Protein AF-A0A7S3X5P6-F1 (afdb_monomer_lite)

pLDDT: mean 89.08, std 8.25, range [58.97, 98.0]

Radius of gyration: 21.55 Å; chains: 1; bounding box: 55×38×54 Å

Secondary structure (DSSP, 8-state):
-HHHHHHHHHTTT----S-HHHHTS---SS-HHHHHHHTT---------S-TTT-SS--HHHHHHHHHHHHHHHHHHHHHHS--EEEEEEEEEEEETTTTEEEEEEEEEE-SSS-B-S-EEEEEE--STT-----S-SSB----TTEEEEEE--BPPPP-

Structure (mmCIF, N/CA/C/O backbone):
data_AF-A0A7S3X5P6-F1
#
_entry.id   AF-A0A7S3X5P6-F1
#
loop_
_atom_site.group_PDB
_atom_site.id
_atom_site.type_symbol
_atom_site.label_atom_id
_atom_site.label_alt_id
_atom_site.label_comp_id
_atom_site.label_asym_id
_atom_site.label_entity_id
_atom_site.label_seq_id
_atom_site.pdbx_PDB_ins_code
_atom_site.Cartn_x
_atom_site.Cartn_y
_atom_site.Cartn_z
_atom_site.occupancy
_atom_site.B_iso_or_equiv
_atom_site.auth_seq_id
_atom_site.auth_comp_id
_atom_site.auth_asym_id
_atom_site.auth_atom_id
_atom_site.pdbx_PDB_model_num
ATOM 1 N N . LEU A 1 1 ? 1.356 -10.920 3.625 1.00 90.75 1 LEU A N 1
ATOM 2 C CA . LEU A 1 1 ? 0.427 -9.894 3.102 1.00 90.75 1 LEU A CA 1
ATOM 3 C C . LEU A 1 1 ? -0.022 -8.888 4.166 1.00 90.75 1 LEU A C 1
ATOM 5 O O . LEU A 1 1 ? 0.357 -7.730 4.078 1.00 90.75 1 LEU A O 1
ATOM 9 N N . TYR A 1 2 ? -0.763 -9.318 5.195 1.00 93.81 2 TYR A N 1
ATOM 10 C CA . TYR A 1 2 ? -1.380 -8.428 6.193 1.00 93.81 2 TYR A CA 1
ATOM 11 C C . TYR A 1 2 ? -0.445 -7.397 6.838 1.00 93.81 2 TYR A C 1
ATOM 13 O O . TYR A 1 2 ? -0.809 -6.233 6.935 1.00 93.81 2 TYR A O 1
ATOM 21 N N . GLN A 1 3 ? 0.764 -7.792 7.247 1.00 93.62 3 GLN A N 1
ATOM 22 C CA . GLN A 1 3 ? 1.721 -6.868 7.875 1.00 93.62 3 GLN A CA 1
ATOM 23 C C . GLN A 1 3 ? 2.179 -5.749 6.929 1.00 93.62 3 GLN A C 1
ATOM 25 O O . GLN A 1 3 ? 2.348 -4.616 7.360 1.00 93.62 3 GLN A O 1
ATOM 30 N N . GLU A 1 4 ? 2.356 -6.059 5.645 1.00 92.75 4 GLU A N 1
ATOM 31 C CA . GLU A 1 4 ? 2.756 -5.082 4.628 1.00 92.75 4 GLU A CA 1
ATOM 32 C C . GLU A 1 4 ? 1.622 -4.099 4.345 1.00 92.75 4 GLU A C 1
ATOM 34 O O . GLU A 1 4 ? 1.827 -2.893 4.412 1.00 92.75 4 GLU A O 1
ATOM 39 N N . TYR A 1 5 ? 0.406 -4.605 4.125 1.00 95.62 5 TYR A N 1
ATOM 40 C CA . TYR A 1 5 ? -0.767 -3.755 3.916 1.00 95.62 5 TYR A CA 1
ATOM 41 C C . TYR A 1 5 ? -1.047 -2.880 5.132 1.00 95.62 5 TYR A C 1
ATOM 43 O O . TYR A 1 5 ? -1.260 -1.684 4.981 1.00 95.62 5 TYR A O 1
ATOM 51 N N . ALA A 1 6 ? -0.982 -3.440 6.340 1.00 95.81 6 ALA A N 1
ATOM 52 C CA . ALA A 1 6 ? -1.202 -2.670 7.553 1.00 95.81 6 ALA A CA 1
ATOM 53 C C . ALA A 1 6 ? -0.125 -1.587 7.745 1.00 95.81 6 ALA A C 1
ATOM 55 O O . ALA A 1 6 ? -0.457 -0.488 8.180 1.00 95.81 6 ALA A O 1
ATOM 56 N N . ALA A 1 7 ? 1.139 -1.855 7.394 1.00 95.06 7 ALA A N 1
ATOM 57 C CA . ALA A 1 7 ? 2.201 -0.847 7.420 1.00 95.06 7 ALA A CA 1
ATOM 58 C C . ALA A 1 7 ? 1.952 0.288 6.411 1.00 95.06 7 ALA A C 1
ATOM 60 O O . ALA A 1 7 ? 2.100 1.459 6.757 1.00 95.06 7 ALA A O 1
ATOM 61 N N . GLU A 1 8 ? 1.521 -0.035 5.190 1.00 95.38 8 GLU A N 1
ATOM 62 C CA . GLU A 1 8 ? 1.164 0.968 4.179 1.00 95.38 8 GLU A CA 1
ATOM 63 C C . GLU A 1 8 ? -0.063 1.792 4.596 1.00 95.38 8 GLU A C 1
ATOM 65 O O . GLU A 1 8 ? -0.064 3.022 4.511 1.00 95.38 8 GLU A O 1
ATOM 70 N N . MET A 1 9 ? -1.097 1.128 5.113 1.00 96.50 9 MET A N 1
ATOM 71 C CA . MET A 1 9 ? -2.338 1.740 5.588 1.00 96.50 9 MET A CA 1
ATOM 72 C C . MET A 1 9 ? -2.108 2.732 6.734 1.00 96.50 9 MET A C 1
ATOM 74 O O . MET A 1 9 ? -2.799 3.751 6.800 1.00 96.50 9 MET A O 1
ATOM 78 N N . THR A 1 10 ? -1.138 2.479 7.618 1.00 96.50 10 THR A N 1
ATOM 79 C CA . THR A 1 10 ? -0.848 3.362 8.761 1.00 96.50 10 THR A CA 1
ATOM 80 C C . THR A 1 10 ? 0.270 4.374 8.516 1.00 96.50 10 THR A C 1
ATOM 82 O O . THR A 1 10 ? 0.454 5.292 9.321 1.00 96.50 10 THR A O 1
ATOM 85 N N . ALA A 1 11 ? 0.958 4.306 7.370 1.00 95.12 11 ALA A N 1
ATOM 86 C CA . ALA A 1 11 ? 2.110 5.151 7.039 1.00 95.12 11 ALA A CA 1
ATOM 87 C C . ALA A 1 11 ? 1.844 6.671 7.087 1.00 95.12 11 ALA A C 1
ATOM 89 O O . ALA A 1 11 ? 2.787 7.464 7.071 1.00 95.12 11 ALA A O 1
ATOM 90 N N . ARG A 1 12 ? 0.572 7.099 7.112 1.00 93.94 12 ARG A N 1
ATOM 91 C CA . ARG A 1 12 ? 0.164 8.511 6.988 1.00 93.94 12 ARG A CA 1
ATOM 92 C C . ARG A 1 12 ? -0.775 9.025 8.078 1.00 93.94 12 ARG A C 1
ATOM 94 O O . ARG A 1 12 ? -1.106 10.206 8.054 1.00 93.94 12 ARG A O 1
ATOM 101 N N . ASN A 1 13 ? -1.225 8.182 9.007 1.00 93.56 13 ASN A N 1
ATOM 102 C CA . ASN A 1 13 ? -2.251 8.565 9.991 1.00 93.56 13 ASN A CA 1
ATOM 103 C C . ASN A 1 13 ? -1.822 8.392 11.455 1.00 93.56 13 ASN A C 1
ATOM 105 O O . ASN A 1 13 ? -2.541 8.833 12.349 1.00 93.56 13 ASN A O 1
ATOM 109 N N . GLY A 1 14 ? -0.638 7.820 11.705 1.00 89.75 14 GLY A N 1
ATOM 110 C CA . GLY A 1 14 ? -0.092 7.663 13.053 1.00 89.75 14 GLY A CA 1
ATOM 111 C C . GLY A 1 14 ? -0.771 6.571 13.883 1.00 89.75 14 GLY A C 1
ATOM 112 O O . GLY A 1 14 ? -0.536 6.509 15.090 1.00 89.75 14 GLY A O 1
ATOM 113 N N . TYR A 1 15 ? -1.599 5.723 13.267 1.00 94.56 15 TYR A N 1
ATOM 114 C CA . TYR A 1 15 ? -2.156 4.545 13.923 1.00 94.56 15 TYR A CA 1
ATOM 115 C C . TYR A 1 15 ? -1.106 3.442 14.065 1.00 94.56 15 TYR A C 1
ATOM 117 O O . TYR A 1 15 ? -0.171 3.324 13.272 1.00 94.56 15 TYR A O 1
ATOM 125 N N . ALA A 1 16 ? -1.268 2.624 15.100 1.00 94.00 16 ALA A N 1
ATOM 126 C CA . ALA A 1 16 ? -0.503 1.396 15.244 1.00 94.00 16 ALA A CA 1
ATOM 127 C C . ALA A 1 16 ? -1.092 0.307 14.337 1.00 94.00 16 ALA A C 1
ATOM 129 O O . ALA A 1 16 ? -2.294 0.284 14.079 1.00 94.00 16 ALA A O 1
ATOM 130 N N . SER A 1 17 ? -0.245 -0.608 13.875 1.00 95.50 17 SER A N 1
ATOM 131 C CA . SER A 1 17 ? -0.650 -1.797 13.130 1.00 95.50 17 SER A CA 1
ATOM 132 C C . SER A 1 17 ? -0.102 -3.052 13.802 1.00 95.50 17 SER A C 1
ATOM 134 O O . SER A 1 17 ? 0.991 -3.048 14.368 1.00 95.50 17 SER A O 1
ATOM 136 N N . GLY A 1 18 ? -0.883 -4.127 13.763 1.00 93.50 18 GLY A N 1
ATOM 137 C CA . GLY A 1 18 ? -0.565 -5.387 14.423 1.00 93.50 18 GLY A CA 1
ATOM 138 C C . GLY A 1 18 ? -1.822 -6.214 14.661 1.00 93.50 18 GLY A C 1
ATOM 139 O O . GLY A 1 18 ? -2.917 -5.848 14.239 1.00 93.50 18 GLY A O 1
ATOM 140 N N . ARG A 1 19 ? -1.657 -7.344 15.340 1.00 91.25 19 ARG A N 1
ATOM 141 C CA . ARG A 1 19 ? -2.765 -8.186 15.798 1.00 91.25 19 ARG A CA 1
ATOM 142 C C . ARG A 1 19 ? -3.528 -7.483 16.921 1.00 91.25 19 ARG A C 1
ATOM 144 O O . ARG A 1 19 ? -2.955 -6.671 17.647 1.00 91.25 19 ARG A O 1
ATOM 151 N N . ALA A 1 20 ? -4.786 -7.868 17.140 1.00 89.19 20 ALA A N 1
ATOM 152 C CA . ALA A 1 20 ? -5.622 -7.292 18.198 1.00 89.19 20 ALA A CA 1
A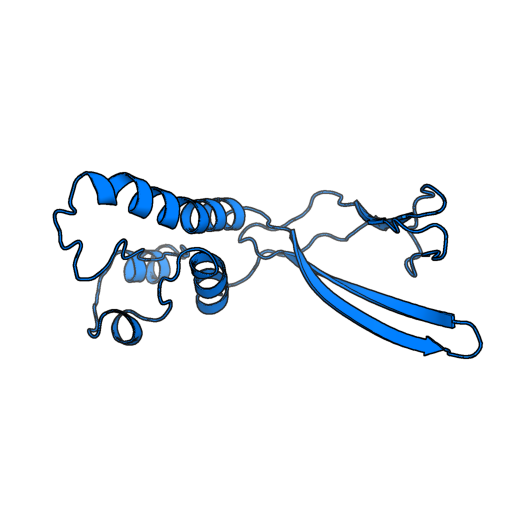TOM 153 C C . ALA A 1 20 ? -4.922 -7.277 19.575 1.00 89.19 20 ALA A C 1
ATOM 155 O O . ALA A 1 20 ? -4.857 -6.246 20.242 1.00 89.19 20 ALA A O 1
ATOM 156 N N . TRP A 1 21 ? -4.275 -8.378 19.968 1.00 89.75 21 TRP A N 1
ATOM 157 C CA . TRP A 1 21 ? -3.572 -8.454 21.255 1.00 89.75 21 TRP A CA 1
ATOM 158 C C . TRP A 1 21 ? -2.310 -7.582 21.335 1.00 89.75 21 TRP A C 1
ATOM 160 O O . TRP A 1 21 ? -1.889 -7.239 22.437 1.00 89.75 21 TRP A O 1
ATOM 170 N N . GLU A 1 22 ? -1.724 -7.203 20.198 1.00 91.81 22 GLU A N 1
ATOM 171 C CA . GLU A 1 22 ? -0.565 -6.304 20.127 1.00 91.81 22 GLU A CA 1
ATOM 172 C C . GLU A 1 22 ? -0.996 -4.834 20.211 1.00 91.81 22 GLU A C 1
ATOM 174 O O . GLU A 1 22 ? -0.307 -4.030 20.838 1.00 91.81 22 GLU A O 1
ATOM 179 N N . VAL A 1 23 ? -2.132 -4.482 19.596 1.00 90.81 23 VAL A N 1
ATOM 180 C CA . VAL A 1 23 ? -2.557 -3.083 19.414 1.00 90.81 23 VAL A CA 1
ATOM 181 C C . VAL A 1 23 ? -3.598 -2.636 20.441 1.00 90.81 23 VAL A C 1
ATOM 183 O O . VAL A 1 23 ? -3.498 -1.530 20.969 1.00 90.81 23 VAL A O 1
ATOM 186 N N . VAL A 1 24 ? -4.580 -3.486 20.754 1.00 88.12 24 VAL A N 1
ATOM 187 C CA . VAL A 1 24 ? -5.692 -3.169 21.672 1.00 88.12 24 VAL A CA 1
ATOM 188 C C . VAL A 1 24 ? -5.684 -4.003 22.958 1.00 88.12 24 VAL A C 1
ATOM 190 O O . VAL A 1 24 ? -6.456 -3.732 23.876 1.00 88.12 24 VAL A O 1
ATOM 193 N N . GLY A 1 25 ? -4.762 -4.963 23.080 1.00 91.62 25 GLY A N 1
ATOM 194 C CA . GLY A 1 25 ? -4.413 -5.605 24.353 1.00 91.62 25 GLY A CA 1
ATOM 195 C C . GLY A 1 25 ? -5.294 -6.785 24.768 1.00 91.62 25 GLY A C 1
ATOM 196 O O . GLY A 1 25 ? -5.207 -7.233 25.911 1.00 91.62 25 GLY A O 1
ATOM 197 N N . TYR A 1 26 ? -6.125 -7.309 23.867 1.00 90.75 26 TYR A N 1
ATOM 198 C CA . TYR A 1 26 ? -6.909 -8.519 24.109 1.00 90.75 26 TYR A CA 1
ATOM 199 C C . TYR A 1 26 ? -7.022 -9.389 22.856 1.00 90.75 26 TYR A C 1
ATOM 201 O O . TYR A 1 26 ? -6.729 -8.959 21.744 1.00 90.75 26 TYR A O 1
ATOM 209 N N . THR A 1 27 ? -7.399 -10.649 23.066 1.00 92.19 27 THR A N 1
ATOM 210 C CA . THR A 1 27 ? -7.687 -11.598 21.985 1.00 92.19 27 THR A CA 1
ATOM 211 C C . THR A 1 27 ? -9.190 -11.689 21.779 1.00 92.19 27 THR A C 1
ATOM 213 O O . THR A 1 27 ? -9.961 -11.608 22.737 1.00 92.19 27 THR A O 1
ATOM 216 N N . THR A 1 28 ? -9.582 -11.860 20.528 1.00 87.56 28 THR A N 1
ATOM 217 C CA . THR A 1 28 ? -10.956 -12.050 20.068 1.00 87.56 28 THR A CA 1
ATOM 218 C C . THR A 1 28 ? -11.049 -13.384 19.337 1.00 87.56 28 THR A C 1
ATOM 220 O O . THR A 1 28 ? -10.040 -13.961 18.930 1.00 87.56 28 THR A O 1
ATOM 223 N N . ASN A 1 29 ? -12.261 -13.923 19.247 1.00 89.06 29 ASN A N 1
ATOM 224 C CA . ASN A 1 29 ? -12.570 -15.075 18.414 1.00 89.06 29 ASN A CA 1
ATOM 225 C C . ASN A 1 29 ? -13.932 -14.875 17.746 1.00 89.06 29 ASN A C 1
ATOM 227 O O . ASN A 1 29 ? -14.882 -14.426 18.389 1.00 89.06 29 ASN A O 1
ATOM 231 N N . GLY A 1 30 ? -14.034 -15.244 16.470 1.00 89.69 30 GLY A N 1
ATOM 232 C CA . GLY A 1 30 ? -15.291 -15.146 15.722 1.00 89.69 30 GLY A CA 1
ATOM 233 C C . GLY A 1 30 ? -15.659 -13.711 15.342 1.00 89.69 30 GLY A C 1
ATOM 234 O O . GLY A 1 30 ? -16.839 -13.394 15.191 1.00 89.69 30 GLY A O 1
ATOM 235 N N . GLU A 1 31 ? -14.660 -12.839 15.220 1.00 92.19 31 GLU A N 1
ATOM 236 C CA . GLU A 1 31 ? -14.844 -11.507 14.655 1.00 92.19 31 GLU A CA 1
ATOM 237 C C . GLU A 1 31 ? -15.028 -11.564 13.132 1.00 92.19 31 GLU A C 1
ATOM 239 O O . GLU A 1 31 ? -14.801 -12.592 12.489 1.00 92.19 31 GLU A O 1
ATOM 244 N N . ALA A 1 32 ? -15.468 -10.452 12.540 1.00 94.56 32 ALA A N 1
ATOM 245 C CA . ALA A 1 32 ? -15.698 -10.387 11.098 1.00 94.56 32 ALA A CA 1
ATOM 246 C C . ALA A 1 32 ? -14.418 -10.680 10.296 1.00 94.56 32 ALA A C 1
ATOM 248 O O . ALA A 1 32 ? -14.500 -11.315 9.247 1.00 94.56 32 ALA A O 1
ATOM 249 N N . ASP A 1 33 ? -13.253 -10.274 10.811 1.00 93.81 33 ASP A N 1
ATOM 250 C CA . ASP A 1 33 ? -11.962 -10.526 10.170 1.00 93.81 33 ASP A CA 1
ATOM 251 C C . ASP A 1 33 ? -11.601 -12.022 10.165 1.00 93.81 33 ASP A C 1
ATOM 253 O O . ASP A 1 33 ? -11.156 -12.535 9.135 1.00 93.81 33 ASP A O 1
ATOM 257 N N . ASP A 1 34 ? -11.860 -12.735 11.272 1.00 92.56 34 ASP A N 1
ATOM 258 C CA . ASP A 1 34 ? -11.657 -14.187 11.383 1.00 92.56 34 ASP A CA 1
ATOM 259 C C . ASP A 1 34 ? -12.500 -14.946 10.353 1.00 92.56 34 ASP A C 1
ATOM 261 O O . ASP A 1 34 ? -11.988 -15.812 9.643 1.00 92.56 34 ASP A O 1
ATOM 265 N N . TRP A 1 35 ? -13.795 -14.620 10.268 1.00 94.94 35 TRP A N 1
ATOM 266 C CA . TRP A 1 35 ? -14.716 -15.260 9.328 1.00 94.94 35 TRP A CA 1
ATOM 267 C C . TRP A 1 35 ? -14.389 -14.893 7.877 1.00 94.94 35 TRP A C 1
ATOM 269 O O . TRP A 1 35 ? -14.313 -15.768 7.016 1.00 94.94 35 TRP A O 1
ATOM 279 N N . GLY A 1 36 ? -14.134 -13.608 7.613 1.00 93.94 36 GLY A N 1
ATOM 280 C CA . GLY A 1 36 ? -13.810 -13.112 6.279 1.00 93.94 36 GLY A CA 1
ATOM 281 C C . GLY A 1 36 ? -12.577 -13.798 5.700 1.00 93.94 36 GLY A C 1
ATOM 282 O O . GLY A 1 36 ? -12.592 -14.217 4.546 1.00 93.94 36 GLY A O 1
ATOM 283 N N . TRP A 1 37 ? -11.532 -13.990 6.505 1.00 91.56 37 TRP A N 1
ATOM 284 C CA . TRP A 1 37 ? -10.354 -14.732 6.069 1.00 91.56 37 TRP A CA 1
ATOM 285 C C . TRP A 1 37 ? -10.584 -16.250 6.036 1.00 91.56 37 TRP A C 1
ATOM 287 O O . TRP A 1 37 ? -10.252 -16.898 5.043 1.00 91.56 37 TRP A O 1
ATOM 297 N N . GLY A 1 38 ? -11.124 -16.820 7.115 1.00 93.00 38 GLY A N 1
ATOM 298 C CA . GLY A 1 38 ? -11.206 -18.268 7.315 1.00 93.00 38 GLY A CA 1
ATOM 299 C C . GLY A 1 38 ? -12.187 -18.979 6.385 1.00 93.00 38 GLY A C 1
ATOM 300 O O . GLY A 1 38 ? -11.866 -20.060 5.888 1.00 93.00 38 GLY A O 1
ATOM 301 N N . ASP A 1 39 ? -13.339 -18.361 6.124 1.00 95.06 39 ASP A N 1
ATOM 302 C CA . ASP A 1 39 ? -14.435 -18.985 5.377 1.00 95.06 39 ASP A CA 1
ATOM 303 C C . ASP A 1 39 ? -14.561 -18.413 3.958 1.00 95.06 39 ASP A C 1
ATOM 305 O O . ASP A 1 39 ? -14.812 -19.162 3.013 1.00 95.06 39 ASP A O 1
ATOM 309 N N . GLU A 1 40 ? -14.339 -17.106 3.786 1.00 95.12 40 GLU A N 1
ATOM 310 C CA . GLU A 1 40 ? -14.542 -16.425 2.498 1.00 95.12 40 GLU A CA 1
ATOM 311 C C . GLU A 1 40 ? -13.240 -16.140 1.730 1.00 95.12 40 GLU A C 1
ATOM 313 O O . GLU A 1 40 ? -13.280 -15.763 0.557 1.00 95.12 40 GLU A O 1
ATOM 318 N N . GLY A 1 41 ? -12.068 -16.307 2.356 1.00 91.12 41 GLY A N 1
ATOM 319 C CA . GLY A 1 41 ? -10.775 -15.999 1.733 1.00 91.12 41 GLY A CA 1
ATOM 320 C C . GLY A 1 41 ? -10.577 -14.509 1.418 1.00 91.12 41 GLY A C 1
ATOM 321 O O . GLY A 1 41 ? -9.820 -14.156 0.511 1.00 91.12 41 GLY A O 1
ATOM 322 N N . VAL A 1 42 ? -11.268 -13.629 2.144 1.00 91.81 42 VAL A N 1
ATOM 323 C CA . VAL A 1 42 ? -11.211 -12.174 1.993 1.00 91.81 42 VAL A CA 1
ATOM 324 C C . VAL A 1 42 ? -10.131 -11.594 2.900 1.00 91.81 42 VAL A C 1
ATOM 326 O O . VAL A 1 42 ? -10.027 -11.911 4.085 1.00 91.81 42 VAL A O 1
ATOM 329 N N . VAL A 1 43 ? -9.335 -10.678 2.348 1.00 93.19 43 VAL A N 1
ATOM 330 C CA . VAL A 1 43 ? -8.365 -9.902 3.122 1.00 93.19 43 VAL A CA 1
ATOM 331 C C . VAL A 1 43 ? -9.114 -8.827 3.912 1.00 93.19 43 VAL A C 1
ATOM 333 O O . VAL A 1 43 ? -9.523 -7.814 3.347 1.00 93.19 43 VAL A O 1
ATOM 336 N N . SER A 1 44 ? -9.306 -9.064 5.210 1.00 93.25 44 SER A N 1
ATOM 337 C CA . SER A 1 44 ? -10.096 -8.207 6.105 1.00 93.25 44 SER A CA 1
ATOM 338 C C . SER A 1 44 ? -9.240 -7.513 7.169 1.00 93.25 44 SER A C 1
ATOM 340 O O . SER A 1 44 ? -8.272 -8.090 7.663 1.00 93.25 44 SER A O 1
ATOM 342 N N . PHE A 1 45 ? -9.591 -6.272 7.514 1.00 94.75 45 PHE A N 1
ATOM 343 C CA . PHE A 1 45 ? -8.909 -5.475 8.534 1.00 94.75 45 PHE A CA 1
ATOM 344 C C . PHE A 1 45 ? -9.914 -4.704 9.388 1.00 94.75 45 PHE A C 1
ATOM 346 O O . PHE A 1 45 ? -10.751 -3.969 8.859 1.00 94.75 45 PHE A O 1
ATOM 353 N N . THR A 1 46 ? -9.714 -4.735 10.700 1.00 94.75 46 THR A N 1
ATOM 354 C CA . THR A 1 46 ? -10.332 -3.789 11.627 1.00 94.75 46 THR A CA 1
ATOM 355 C C . THR A 1 46 ? -9.534 -2.483 11.683 1.00 94.75 46 THR A C 1
ATOM 357 O O . THR A 1 46 ? -8.325 -2.471 11.920 1.00 94.75 46 THR A O 1
ATOM 360 N N . LEU A 1 47 ? -10.226 -1.359 11.477 1.00 93.56 47 LEU A N 1
ATOM 361 C CA . LEU A 1 47 ? -9.683 -0.003 11.584 1.00 93.56 47 LEU A CA 1
ATOM 362 C C . LEU A 1 47 ? -10.211 0.668 12.858 1.00 93.56 47 LEU A C 1
ATOM 364 O O . LEU A 1 47 ? -11.313 1.212 12.866 1.00 93.56 47 LEU A O 1
ATOM 368 N N . GLU A 1 48 ? -9.411 0.655 13.921 1.00 93.81 48 GLU A N 1
ATOM 369 C CA . GLU A 1 48 ? -9.718 1.365 15.170 1.00 93.81 48 GLU A CA 1
ATOM 370 C C . GLU A 1 48 ? -9.338 2.847 15.039 1.00 93.81 48 GLU A C 1
ATOM 372 O O . GLU A 1 48 ? -8.157 3.197 14.994 1.00 93.81 48 GLU A O 1
ATOM 377 N N . VAL A 1 49 ? -10.338 3.726 14.933 1.00 94.50 49 VAL A N 1
ATOM 378 C CA . VAL A 1 49 ? -10.141 5.143 14.583 1.00 94.50 49 VAL A CA 1
ATOM 379 C C . VAL A 1 49 ? -10.105 6.067 15.802 1.00 94.50 49 VAL A C 1
ATOM 381 O O . VAL A 1 49 ? -10.742 5.828 16.827 1.00 94.50 49 VAL A O 1
ATOM 384 N N . GLY A 1 50 ? -9.397 7.188 15.670 1.00 94.19 50 GLY A N 1
ATOM 385 C CA . GLY A 1 50 ? -9.240 8.169 16.745 1.00 94.19 50 GLY A CA 1
ATOM 386 C C . GLY A 1 50 ? -8.222 7.741 17.803 1.00 94.19 50 GLY A C 1
ATOM 387 O O . GLY A 1 50 ? -7.260 7.033 17.520 1.00 94.19 50 GLY A O 1
ATOM 388 N N . ASN A 1 51 ? -8.365 8.253 19.025 1.00 92.06 51 ASN A N 1
ATOM 389 C CA . ASN A 1 51 ? -7.494 7.903 20.149 1.00 92.06 51 ASN A CA 1
ATOM 390 C C . ASN A 1 51 ? -8.279 7.720 21.456 1.00 92.06 51 ASN A C 1
ATOM 392 O O . ASN A 1 51 ? -9.465 8.026 21.548 1.00 92.06 51 ASN A O 1
ATOM 396 N N . SER A 1 52 ? -7.594 7.286 22.516 1.00 91.94 52 SER A N 1
ATOM 397 C CA . SER A 1 52 ? -8.211 6.996 23.818 1.00 91.94 52 SER A CA 1
ATOM 398 C C . SER A 1 52 ? -8.949 8.173 24.475 1.00 91.94 52 SER A C 1
ATOM 400 O O . SER A 1 52 ? -9.783 7.946 25.349 1.00 91.94 52 SER A O 1
ATOM 402 N N . ARG A 1 53 ? -8.679 9.426 24.076 1.00 94.69 53 ARG A N 1
ATOM 403 C CA . ARG A 1 53 ? -9.397 10.622 24.556 1.00 94.69 53 ARG A CA 1
ATOM 404 C C . ARG A 1 53 ? -10.657 10.937 23.753 1.00 94.69 53 ARG A C 1
ATOM 406 O O . ARG A 1 53 ? -11.484 11.701 24.242 1.00 94.69 53 ARG A O 1
ATOM 413 N N . ASP A 1 54 ? -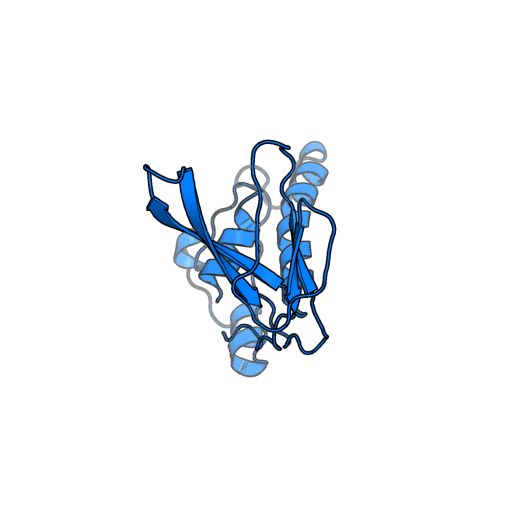10.773 10.403 22.539 1.00 95.69 54 ASP A N 1
ATOM 414 C CA . ASP A 1 54 ? -11.940 10.596 21.677 1.00 95.69 54 ASP A CA 1
ATOM 415 C C . ASP A 1 54 ? -13.123 9.744 22.186 1.00 95.69 54 ASP A C 1
ATOM 417 O O . ASP A 1 54 ? -14.265 10.203 22.184 1.00 95.69 54 ASP A O 1
ATOM 421 N N . GLY A 1 55 ? -12.843 8.549 22.724 1.00 93.88 55 GLY A N 1
ATOM 422 C CA . GLY A 1 55 ? -13.863 7.633 23.244 1.00 93.88 55 GLY A CA 1
ATOM 423 C C . GLY A 1 55 ? -14.892 7.232 22.179 1.00 93.88 55 GLY A C 1
ATOM 424 O O . GLY A 1 55 ? -14.660 7.382 20.985 1.00 93.88 55 GLY A O 1
ATOM 425 N N . PHE A 1 56 ? -16.058 6.739 22.607 1.00 95.94 56 PHE A N 1
ATOM 426 C CA . PHE A 1 56 ? -17.142 6.384 21.675 1.00 95.94 56 PHE A CA 1
ATOM 427 C C . PHE A 1 56 ? -17.836 7.602 21.046 1.00 95.94 56 PHE A C 1
ATOM 429 O O . PHE A 1 56 ? -18.489 7.475 20.015 1.00 95.94 56 PHE A O 1
ATOM 436 N N . TRP A 1 57 ? -17.720 8.774 21.678 1.00 96.38 57 TRP A N 1
ATOM 437 C CA . TRP A 1 57 ? -18.417 10.002 21.293 1.00 96.38 57 TRP A CA 1
ATOM 438 C C . TRP A 1 57 ? -17.415 11.159 21.213 1.00 96.38 57 TRP A C 1
ATOM 440 O O . TRP A 1 57 ? -17.351 11.975 22.141 1.00 96.38 57 TRP A O 1
ATOM 450 N N . PRO A 1 58 ? -16.610 11.229 20.136 1.00 96.88 58 PRO A N 1
ATOM 451 C CA . PRO A 1 58 ? -15.635 12.295 19.971 1.00 96.88 58 PRO A CA 1
ATOM 452 C C . PRO A 1 58 ? -16.310 13.665 19.997 1.00 96.88 58 PRO A C 1
ATOM 454 O O . PRO A 1 58 ? -17.470 13.832 19.609 1.00 96.88 58 PRO A O 1
ATOM 457 N N . LYS A 1 59 ? -15.555 14.683 20.416 1.00 97.62 59 LYS A N 1
ATOM 458 C CA . LYS A 1 59 ? -16.007 16.069 20.277 1.00 97.62 59 LYS A CA 1
ATOM 459 C C . LYS A 1 59 ? -16.259 16.389 18.795 1.00 97.62 59 LYS A C 1
ATOM 461 O O . LYS A 1 59 ? -15.537 15.873 17.943 1.00 97.62 59 LYS A O 1
ATOM 466 N N . PRO A 1 60 ? -17.221 17.269 18.466 1.00 97.94 60 PRO A N 1
ATOM 467 C CA . PRO A 1 60 ? -17.531 17.593 17.073 1.00 97.94 60 PRO A CA 1
ATOM 468 C C . PRO A 1 60 ? -16.324 18.050 16.240 1.00 97.94 60 PRO A C 1
ATOM 470 O O . PRO A 1 60 ? -16.213 17.683 15.076 1.00 97.94 60 PRO A O 1
ATOM 473 N N . ASP A 1 61 ? -15.384 18.782 16.844 1.00 98.00 61 ASP A N 1
ATOM 474 C CA . ASP A 1 61 ? -14.147 19.255 16.204 1.00 98.00 61 ASP A CA 1
ATOM 475 C C . ASP A 1 61 ? -13.121 18.141 15.918 1.00 98.00 61 ASP A C 1
ATOM 477 O O . ASP A 1 61 ? -12.143 18.365 15.208 1.00 98.00 61 ASP A O 1
ATOM 481 N N . ARG A 1 62 ? -13.331 16.932 16.448 1.00 97.69 62 ARG A N 1
ATOM 482 C CA . ARG A 1 62 ? -12.495 15.751 16.197 1.00 97.69 62 ARG A CA 1
ATOM 483 C C . ARG A 1 62 ? -13.025 14.862 15.075 1.00 97.69 62 ARG A C 1
ATOM 485 O O . ARG A 1 62 ? -12.253 14.060 14.564 1.00 97.69 62 ARG A O 1
ATOM 492 N N . ILE A 1 63 ? -14.288 15.006 14.670 1.00 96.75 63 ILE A N 1
ATOM 493 C CA . ILE A 1 63 ? -14.929 14.110 13.693 1.00 96.75 63 ILE A CA 1
ATOM 494 C C . ILE A 1 63 ? -14.225 14.171 12.332 1.00 96.75 63 ILE A C 1
ATOM 496 O O . ILE A 1 63 ? -13.796 13.141 11.819 1.00 96.75 63 ILE A O 1
ATOM 500 N N . GLU A 1 64 ? -14.076 15.369 11.766 1.00 98.00 64 GLU A N 1
ATOM 501 C CA . GLU A 1 64 ? -13.444 15.557 10.455 1.00 98.00 64 GLU A CA 1
ATOM 502 C C . GLU A 1 64 ? -11.968 15.109 10.453 1.00 98.00 64 GLU A C 1
ATOM 504 O O . GLU A 1 64 ? -11.628 14.264 9.625 1.00 98.00 64 GLU A O 1
ATOM 509 N N . PRO A 1 65 ? -11.121 15.497 11.431 1.00 96.38 65 PRO A N 1
ATOM 510 C CA . PRO A 1 65 ? -9.760 14.966 11.526 1.00 96.38 65 PRO A CA 1
ATOM 511 C C . PRO A 1 65 ? -9.667 13.433 11.597 1.00 96.38 65 PRO A C 1
ATOM 513 O O . PRO A 1 65 ? -8.751 12.846 11.025 1.00 96.38 65 PRO A O 1
ATOM 516 N N . ILE A 1 66 ? -10.585 12.761 12.303 1.00 96.88 66 ILE A N 1
ATOM 517 C CA . ILE A 1 66 ? -10.603 11.289 12.391 1.00 96.88 66 ILE A CA 1
ATOM 518 C C . ILE A 1 66 ? -11.010 10.666 11.045 1.00 96.88 66 ILE A C 1
ATOM 520 O O . ILE A 1 66 ? -10.427 9.668 10.613 1.00 96.88 66 ILE A O 1
ATOM 524 N N . ALA A 1 67 ? -11.985 11.261 10.354 1.00 95.81 67 ALA A N 1
ATOM 525 C CA . ALA A 1 67 ? -12.404 10.803 9.033 1.00 95.81 67 ALA A CA 1
ATOM 526 C C . ALA A 1 67 ? -11.274 10.947 7.997 1.00 95.81 67 ALA A C 1
ATOM 528 O O . ALA A 1 67 ? -11.004 10.009 7.247 1.00 95.81 67 ALA A O 1
ATOM 529 N N . GLU A 1 68 ? -10.553 12.072 8.003 1.00 96.12 68 GLU A N 1
ATOM 530 C CA . GLU A 1 68 ? -9.402 12.305 7.120 1.00 96.12 68 GLU A CA 1
ATOM 531 C C . GLU A 1 68 ? -8.283 11.273 7.335 1.00 96.12 68 GLU A C 1
ATOM 533 O O . GLU A 1 68 ? -7.726 10.747 6.370 1.00 96.12 68 GLU A O 1
ATOM 538 N N . GLN A 1 69 ? -8.001 10.911 8.593 1.00 95.62 69 GLN A N 1
ATOM 539 C CA . GLN A 1 69 ? -7.034 9.859 8.945 1.00 95.62 69 GLN A CA 1
ATOM 540 C C . GLN A 1 69 ? -7.403 8.478 8.377 1.00 95.62 69 GLN A C 1
ATOM 542 O O . GLN A 1 69 ? -6.520 7.648 8.138 1.00 95.62 69 GLN A O 1
ATOM 547 N N . SER A 1 70 ? -8.695 8.240 8.146 1.00 94.00 70 SER A N 1
ATOM 548 C CA . SER A 1 70 ? -9.233 6.971 7.645 1.00 94.00 70 SER A CA 1
ATOM 549 C C . SER A 1 70 ? -9.321 6.913 6.116 1.00 94.00 70 SER A C 1
ATOM 551 O O . SER A 1 70 ? -9.479 5.832 5.550 1.00 94.00 70 SER A O 1
ATOM 553 N N . LEU A 1 71 ? -9.182 8.050 5.424 1.00 95.38 71 LEU A N 1
ATOM 554 C CA . LEU A 1 71 ? -9.309 8.103 3.968 1.00 95.38 71 LEU A CA 1
ATOM 555 C C . LEU A 1 71 ? -8.198 7.308 3.275 1.00 95.38 71 LEU A C 1
ATOM 557 O O . LEU A 1 71 ? -8.485 6.467 2.428 1.00 95.38 71 LEU A O 1
ATOM 561 N N . TRP A 1 72 ? -6.940 7.533 3.667 1.00 95.88 72 TRP A N 1
ATOM 562 C CA . TRP A 1 72 ? -5.793 6.816 3.103 1.00 95.88 72 TRP A CA 1
ATOM 563 C C . TRP A 1 72 ? -5.917 5.286 3.217 1.00 95.88 72 TRP A C 1
ATOM 565 O O . TRP A 1 72 ? -5.894 4.636 2.169 1.00 95.88 72 TRP A O 1
ATOM 575 N N . PRO A 1 73 ? -6.097 4.687 4.413 1.00 95.88 73 PRO A N 1
ATOM 576 C CA . PRO A 1 73 ? -6.197 3.235 4.531 1.00 95.88 73 PRO A CA 1
ATOM 577 C C . PRO A 1 73 ? -7.382 2.656 3.745 1.00 95.88 73 PRO A C 1
ATOM 579 O O . PRO A 1 73 ? -7.229 1.616 3.109 1.00 95.88 73 PRO A O 1
ATOM 582 N N . ALA A 1 74 ? -8.530 3.345 3.713 1.00 94.75 74 ALA A N 1
ATOM 583 C CA . ALA A 1 74 ? -9.674 2.915 2.911 1.00 94.75 74 ALA A CA 1
ATOM 584 C C . ALA A 1 74 ? -9.360 2.927 1.404 1.00 94.75 74 ALA A C 1
ATOM 586 O O . ALA A 1 74 ? -9.630 1.950 0.709 1.00 94.75 74 ALA A O 1
ATOM 587 N N . THR A 1 75 ? -8.745 4.002 0.896 1.00 95.38 75 THR A N 1
ATOM 588 C CA . THR A 1 75 ? -8.348 4.087 -0.521 1.00 95.38 75 THR A CA 1
ATOM 589 C C . THR A 1 75 ? -7.283 3.061 -0.894 1.00 95.38 75 THR A C 1
ATOM 591 O O . THR A 1 75 ? -7.395 2.437 -1.943 1.00 95.38 75 THR A O 1
ATOM 594 N N . TYR A 1 76 ? -6.311 2.810 -0.013 1.00 96.06 76 TYR A N 1
ATOM 595 C CA . TYR A 1 76 ? -5.285 1.796 -0.236 1.00 96.06 76 TYR A CA 1
ATOM 596 C C . TYR A 1 76 ? -5.894 0.396 -0.386 1.00 96.06 76 TYR A C 1
ATOM 598 O O . TYR A 1 76 ? -5.538 -0.325 -1.312 1.00 96.06 76 TYR A O 1
ATOM 606 N N . LEU A 1 77 ? -6.845 0.016 0.479 1.00 94.50 77 LEU A N 1
ATOM 607 C CA . LEU A 1 77 ? -7.536 -1.275 0.366 1.00 94.50 77 LEU A CA 1
ATOM 608 C C . LEU A 1 77 ? -8.369 -1.389 -0.915 1.00 94.50 77 LEU A C 1
ATOM 610 O O . LEU A 1 77 ? -8.392 -2.451 -1.538 1.00 94.50 77 LEU A O 1
ATOM 614 N N . LEU A 1 78 ? -9.030 -0.303 -1.324 1.00 95.00 78 LEU A N 1
ATOM 615 C CA . LEU A 1 78 ? -9.767 -0.264 -2.588 1.00 95.00 78 LEU A CA 1
ATOM 616 C C . LEU A 1 78 ? -8.831 -0.480 -3.781 1.00 95.00 78 LEU A C 1
ATOM 618 O O . LEU A 1 78 ? -9.116 -1.334 -4.620 1.00 95.00 78 LEU A O 1
ATOM 622 N N . ASP A 1 79 ? -7.698 0.217 -3.830 1.00 95.31 79 ASP A N 1
ATOM 623 C CA . ASP A 1 79 ? -6.699 0.052 -4.891 1.00 95.31 79 ASP A CA 1
ATOM 624 C C . ASP A 1 79 ? -6.104 -1.365 -4.885 1.00 95.31 79 ASP A C 1
ATOM 626 O O . ASP A 1 79 ? -6.000 -2.016 -5.930 1.00 95.31 79 ASP A O 1
ATOM 630 N N . ALA A 1 80 ? -5.783 -1.885 -3.697 1.00 96.00 80 ALA A N 1
ATOM 631 C CA . ALA A 1 80 ? -5.241 -3.224 -3.513 1.00 96.00 80 ALA A CA 1
ATOM 632 C C . ALA A 1 80 ? -6.237 -4.337 -3.874 1.00 96.00 80 ALA A C 1
ATOM 634 O O . ALA A 1 80 ? -5.804 -5.448 -4.158 1.00 96.00 80 ALA A O 1
ATOM 635 N N . SER A 1 81 ? -7.549 -4.079 -3.916 1.00 94.88 81 SER A N 1
ATOM 636 C CA . SER A 1 81 ? -8.535 -5.078 -4.366 1.00 94.88 81 SER A CA 1
ATOM 637 C C . SER A 1 81 ? -8.391 -5.440 -5.854 1.00 94.88 81 SER A C 1
ATOM 639 O O . SER A 1 81 ? -8.753 -6.542 -6.270 1.00 94.88 81 SER A O 1
ATOM 641 N N . GLY A 1 82 ? -7.833 -4.526 -6.653 1.00 94.75 82 GLY A N 1
ATOM 642 C CA . GLY A 1 82 ? -7.508 -4.725 -8.062 1.00 94.75 82 GLY A CA 1
ATOM 643 C C . GLY A 1 82 ? -6.032 -5.075 -8.278 1.00 94.75 82 GLY A C 1
ATOM 644 O O . GLY A 1 82 ? -5.361 -5.553 -7.367 1.00 94.75 82 GLY A O 1
ATOM 645 N N . PRO A 1 83 ? -5.498 -4.879 -9.495 1.00 94.06 83 PRO A N 1
ATOM 646 C CA . PRO A 1 83 ? -4.060 -4.868 -9.712 1.00 94.06 83 PRO A CA 1
ATOM 647 C C . PRO A 1 83 ? -3.470 -3.519 -9.274 1.00 94.06 83 PRO A C 1
ATOM 649 O O . PRO A 1 83 ? -3.896 -2.467 -9.749 1.00 94.06 83 PRO A O 1
ATOM 652 N N . MET A 1 84 ? -2.440 -3.548 -8.429 1.00 94.12 84 MET A N 1
ATOM 653 C CA . MET A 1 84 ? -1.786 -2.351 -7.892 1.00 94.12 84 MET A CA 1
ATOM 654 C C . MET A 1 84 ? -0.284 -2.417 -8.170 1.00 94.12 84 MET A C 1
ATOM 656 O O . MET A 1 84 ? 0.478 -3.013 -7.412 1.00 94.12 84 MET A O 1
ATOM 660 N N . ILE A 1 85 ? 0.152 -1.824 -9.283 1.00 92.06 85 ILE A N 1
ATOM 661 C CA . ILE A 1 85 ? 1.563 -1.852 -9.686 1.00 92.06 85 ILE A CA 1
ATOM 662 C C . ILE A 1 85 ? 2.344 -0.773 -8.944 1.00 92.06 85 ILE A C 1
ATOM 664 O O . ILE A 1 85 ? 2.048 0.415 -9.064 1.00 92.06 85 ILE A O 1
ATOM 668 N N . GLN A 1 86 ? 3.369 -1.191 -8.210 1.00 90.38 86 GLN A N 1
ATOM 669 C CA . GLN A 1 86 ? 4.224 -0.313 -7.422 1.00 90.38 86 GLN A CA 1
ATOM 670 C C . GLN A 1 86 ? 5.701 -0.571 -7.718 1.00 90.38 86 GLN A C 1
ATOM 672 O O . GLN A 1 86 ? 6.100 -1.656 -8.151 1.00 90.38 86 GLN A O 1
ATOM 677 N N . VAL A 1 87 ? 6.521 0.453 -7.482 1.00 91.06 87 VAL A N 1
ATOM 678 C CA . VAL A 1 87 ? 7.976 0.298 -7.449 1.00 91.06 87 VAL A CA 1
ATOM 679 C C . VAL A 1 87 ? 8.329 -0.380 -6.135 1.00 91.06 87 VAL A C 1
ATOM 681 O O . VAL A 1 87 ? 8.144 0.206 -5.074 1.00 91.06 87 VAL A O 1
ATOM 684 N N . HIS A 1 88 ? 8.813 -1.613 -6.219 1.00 90.38 88 HIS A N 1
ATOM 685 C CA . HIS A 1 88 ? 9.233 -2.390 -5.059 1.00 90.38 88 HIS A CA 1
ATOM 686 C C . HIS A 1 88 ? 10.657 -2.030 -4.640 1.00 90.38 88 HIS A C 1
ATOM 688 O O . HIS A 1 88 ? 10.949 -1.871 -3.459 1.00 90.38 88 HIS A O 1
ATOM 694 N N . GLU A 1 89 ? 11.544 -1.868 -5.620 1.00 91.75 89 GLU A N 1
ATOM 695 C CA . GLU A 1 89 ? 12.953 -1.609 -5.361 1.00 91.75 89 GLU A CA 1
ATOM 696 C C . GLU A 1 89 ? 13.545 -0.706 -6.439 1.00 91.75 89 GLU A C 1
ATOM 698 O O . GLU A 1 89 ? 13.249 -0.842 -7.630 1.00 91.75 89 GLU A O 1
ATOM 703 N N . VAL A 1 90 ? 14.427 0.192 -6.008 1.00 91.62 90 VAL A N 1
ATOM 704 C CA . VAL A 1 90 ? 15.334 0.929 -6.882 1.00 91.62 90 VAL A CA 1
ATOM 705 C C . VAL A 1 90 ? 16.743 0.713 -6.357 1.00 91.62 90 VAL A C 1
ATOM 707 O O . VAL A 1 90 ? 17.068 1.129 -5.247 1.00 91.62 90 VAL A O 1
ATOM 710 N N . HIS A 1 91 ? 17.585 0.078 -7.163 1.00 90.75 91 HIS A N 1
ATOM 711 C CA . HIS A 1 91 ? 18.953 -0.252 -6.792 1.00 90.75 91 HIS A CA 1
ATOM 712 C C . HIS A 1 91 ? 19.928 0.242 -7.858 1.00 90.75 91 HIS A C 1
ATOM 714 O O . HIS A 1 91 ? 19.783 -0.053 -9.045 1.00 90.75 91 HIS A O 1
ATOM 720 N N . MET A 1 92 ? 20.962 0.966 -7.435 1.00 86.31 92 MET A N 1
ATOM 721 C CA . MET A 1 92 ? 22.031 1.412 -8.324 1.00 86.31 92 MET A CA 1
ATOM 722 C C . MET A 1 92 ? 23.202 0.428 -8.233 1.00 86.31 92 MET A C 1
ATOM 724 O O . MET A 1 92 ? 23.833 0.291 -7.189 1.00 86.31 92 MET A O 1
ATOM 728 N N . ALA A 1 93 ? 23.475 -0.286 -9.321 1.00 80.56 93 ALA A N 1
ATOM 729 C CA . ALA A 1 93 ? 24.539 -1.278 -9.420 1.00 80.56 93 ALA A CA 1
ATOM 730 C C . ALA A 1 93 ? 25.685 -0.774 -10.306 1.00 80.56 93 ALA A C 1
ATOM 732 O O . ALA A 1 93 ? 25.458 -0.025 -11.248 1.00 80.56 93 ALA A O 1
ATOM 733 N N . HIS A 1 94 ? 26.903 -1.260 -10.042 1.00 75.31 94 HIS A N 1
ATOM 734 C CA . HIS A 1 94 ? 28.098 -1.058 -10.872 1.00 75.31 94 HIS A CA 1
ATOM 735 C C . HIS A 1 94 ? 28.340 0.405 -11.281 1.00 75.31 94 HIS A C 1
ATOM 737 O O . HIS A 1 94 ? 27.980 0.816 -12.377 1.00 75.31 94 HIS A O 1
ATOM 743 N N . VAL A 1 95 ? 28.964 1.186 -10.400 1.00 82.25 95 VAL A N 1
ATOM 744 C CA . VAL A 1 95 ? 29.355 2.569 -10.700 1.00 82.25 95 VAL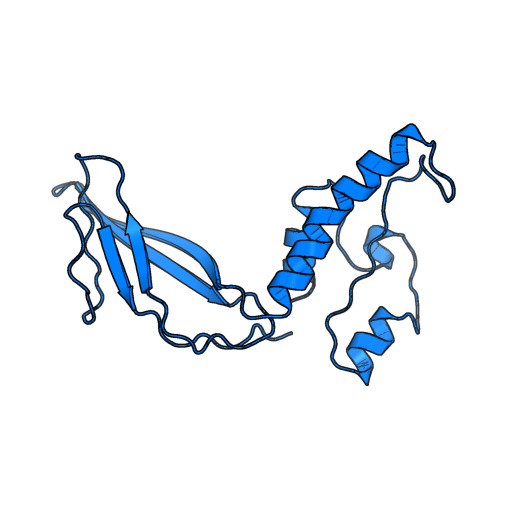 A CA 1
ATOM 745 C C . VAL A 1 95 ? 30.782 2.575 -11.239 1.00 82.25 95 VAL A C 1
ATOM 747 O O . VAL A 1 95 ? 31.726 2.306 -10.497 1.00 82.25 95 VAL A O 1
ATOM 750 N N . ASP A 1 96 ? 30.943 2.891 -12.519 1.00 85.31 96 ASP A N 1
ATOM 751 C CA . ASP A 1 96 ? 32.247 3.099 -13.137 1.00 85.31 96 ASP A CA 1
ATOM 752 C C . ASP A 1 96 ? 32.628 4.581 -13.052 1.00 85.31 96 ASP A C 1
ATOM 754 O O . ASP A 1 96 ? 32.059 5.453 -13.713 1.00 85.31 96 ASP A O 1
ATOM 758 N N . SER A 1 97 ? 33.625 4.862 -12.216 1.00 82.94 97 SER A N 1
ATOM 759 C CA . SER A 1 97 ? 34.125 6.214 -11.969 1.00 82.94 97 SER A CA 1
ATOM 760 C C . SER A 1 97 ? 34.907 6.789 -13.152 1.00 82.94 97 SER A C 1
ATOM 762 O O . SER A 1 97 ? 35.006 8.007 -13.268 1.00 82.94 97 SER A O 1
ATOM 764 N N . ALA A 1 98 ? 35.457 5.946 -14.032 1.00 87.69 98 ALA A N 1
ATOM 765 C CA . ALA A 1 98 ? 36.199 6.404 -15.204 1.00 87.69 98 ALA A CA 1
ATOM 766 C C . ALA A 1 98 ? 35.260 6.919 -16.302 1.00 87.69 98 ALA A C 1
ATOM 768 O O . ALA A 1 98 ? 35.589 7.872 -17.006 1.00 87.69 98 ALA A O 1
ATOM 769 N N . THR A 1 99 ? 34.077 6.314 -16.430 1.00 83.56 99 THR A N 1
ATOM 770 C CA . THR A 1 99 ? 33.065 6.691 -17.430 1.00 83.56 99 THR A CA 1
ATOM 771 C C . THR A 1 99 ? 31.903 7.498 -16.850 1.00 83.56 99 THR A C 1
ATOM 773 O O . THR A 1 99 ? 31.058 7.974 -17.605 1.00 83.56 99 THR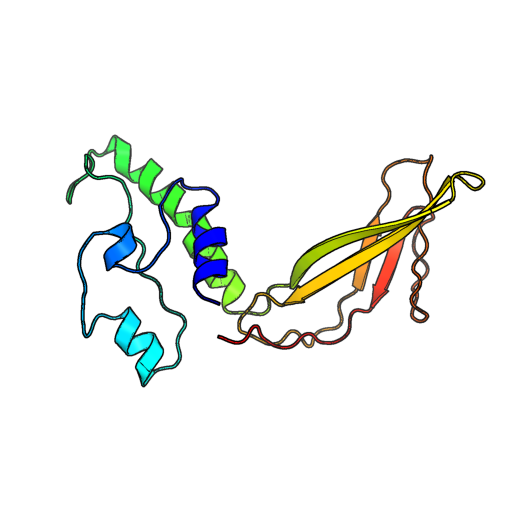 A O 1
ATOM 776 N N . THR A 1 100 ? 31.863 7.696 -15.527 1.00 84.88 100 THR A N 1
ATOM 777 C CA . THR A 1 100 ? 30.721 8.286 -14.798 1.00 84.88 100 THR A CA 1
ATOM 778 C C . THR A 1 100 ? 29.403 7.596 -15.168 1.00 84.88 100 THR A C 1
ATOM 780 O O . THR A 1 100 ? 28.386 8.243 -15.421 1.00 84.88 100 THR A O 1
ATOM 783 N N . SER A 1 101 ? 29.429 6.265 -15.260 1.00 85.69 101 SER A N 1
ATOM 784 C CA . SER A 1 101 ? 28.281 5.463 -15.687 1.00 85.69 101 SER A CA 1
ATOM 785 C C . SER A 1 101 ? 27.912 4.408 -14.650 1.00 85.69 101 SER A C 1
ATOM 787 O O . SER A 1 101 ? 28.706 4.071 -13.772 1.00 85.69 101 SER A O 1
ATOM 789 N N . GLY A 1 102 ? 26.682 3.903 -14.730 1.00 88.25 102 GLY A N 1
ATOM 790 C CA . GLY A 1 102 ? 26.263 2.764 -13.929 1.00 88.25 102 GLY A CA 1
ATOM 791 C C . GLY A 1 102 ? 24.896 2.223 -14.310 1.00 88.25 102 GLY A C 1
ATOM 792 O O . GLY A 1 102 ? 24.231 2.746 -15.206 1.00 88.25 102 GLY A O 1
ATOM 793 N N . ASN A 1 103 ? 24.493 1.158 -13.625 1.00 89.06 103 ASN A N 1
ATOM 794 C CA . ASN A 1 103 ? 23.239 0.460 -13.869 1.00 89.06 103 ASN A CA 1
ATOM 795 C C . ASN A 1 103 ? 22.189 0.870 -12.837 1.00 89.06 103 ASN A C 1
ATOM 797 O O . ASN A 1 103 ? 22.443 0.865 -11.635 1.00 89.06 103 ASN A O 1
ATOM 801 N N . LEU A 1 104 ? 20.986 1.175 -13.309 1.00 87.19 104 LEU A N 1
ATOM 802 C CA . LEU A 1 104 ? 19.819 1.392 -12.465 1.00 87.19 104 LEU A CA 1
ATOM 803 C C . LEU A 1 104 ? 18.871 0.208 -12.639 1.00 87.19 104 LEU A C 1
ATOM 805 O O . LEU A 1 104 ? 18.305 0.021 -13.715 1.00 87.19 104 LEU A O 1
ATOM 809 N N . ASN A 1 105 ? 18.693 -0.570 -11.579 1.00 88.56 105 ASN A N 1
ATOM 810 C CA . ASN A 1 105 ? 17.728 -1.657 -11.528 1.00 88.56 105 ASN A CA 1
ATOM 811 C C . ASN A 1 105 ? 16.455 -1.144 -10.857 1.00 88.56 105 ASN A C 1
ATOM 813 O O . ASN A 1 105 ? 16.507 -0.644 -9.733 1.00 88.56 105 ASN A O 1
ATOM 817 N N . LEU A 1 106 ? 15.324 -1.270 -11.549 1.00 87.69 106 LEU A N 1
ATOM 818 C CA . LEU A 1 106 ? 14.005 -1.018 -10.982 1.00 87.69 106 LEU A CA 1
ATOM 819 C C . LEU A 1 106 ? 13.232 -2.328 -10.950 1.00 87.69 106 LEU A C 1
ATOM 821 O O . LEU A 1 106 ? 13.015 -2.944 -11.995 1.00 87.69 106 LEU A O 1
ATOM 825 N N . THR A 1 107 ? 12.791 -2.716 -9.762 1.00 89.19 107 THR A N 1
ATOM 826 C CA . THR A 1 107 ? 11.903 -3.858 -9.569 1.00 89.19 107 THR A CA 1
ATOM 827 C C . THR A 1 107 ? 10.494 -3.327 -9.382 1.00 89.19 107 THR A C 1
ATOM 829 O O . THR A 1 107 ? 10.233 -2.518 -8.490 1.00 89.19 107 THR A O 1
ATOM 832 N N . LEU A 1 108 ? 9.580 -3.781 -10.231 1.00 89.75 108 LEU A N 1
ATOM 833 C CA . LEU A 1 108 ? 8.157 -3.510 -10.092 1.00 89.75 108 LEU A CA 1
ATOM 834 C C . LEU A 1 108 ? 7.460 -4.740 -9.539 1.00 89.75 108 LEU A C 1
ATOM 836 O O . LEU A 1 108 ? 7.826 -5.870 -9.862 1.00 89.75 108 LEU A O 1
ATOM 840 N N . GLN A 1 109 ? 6.430 -4.506 -8.743 1.00 91.50 109 GLN A N 1
ATOM 841 C CA . GLN A 1 109 ? 5.630 -5.556 -8.144 1.00 91.50 109 GLN A CA 1
ATOM 842 C C . GLN A 1 109 ? 4.151 -5.214 -8.263 1.00 91.50 109 GLN A C 1
ATOM 844 O O . GLN A 1 109 ? 3.759 -4.051 -8.169 1.00 91.50 109 GLN A O 1
ATOM 849 N N . ASN A 1 110 ? 3.327 -6.240 -8.470 1.00 93.81 110 ASN A N 1
ATOM 850 C CA . ASN A 1 110 ? 1.897 -6.122 -8.253 1.00 93.81 110 ASN A CA 1
ATOM 851 C C . ASN A 1 110 ? 1.612 -6.379 -6.772 1.00 93.81 110 ASN A C 1
ATOM 853 O O . ASN A 1 110 ? 1.722 -7.508 -6.292 1.00 93.81 110 ASN A O 1
ATOM 857 N N . ASN A 1 111 ? 1.266 -5.314 -6.065 1.00 94.38 111 ASN A N 1
ATOM 858 C CA . ASN A 1 111 ? 0.857 -5.349 -4.672 1.00 94.38 111 ASN A CA 1
ATOM 859 C C . ASN A 1 111 ? -0.653 -5.500 -4.511 1.00 94.38 111 ASN A C 1
ATOM 861 O O . ASN A 1 111 ? -1.121 -5.487 -3.382 1.00 94.38 111 ASN A O 1
ATOM 865 N N . GLY A 1 112 ? -1.406 -5.661 -5.598 1.00 95.88 112 GLY A N 1
ATOM 866 C CA . GLY A 1 112 ? -2.849 -5.858 -5.571 1.00 95.88 112 GLY A CA 1
ATOM 867 C C . GLY A 1 112 ? -3.264 -7.329 -5.646 1.00 95.88 112 GLY A C 1
ATOM 868 O O . GLY A 1 112 ? -2.492 -8.189 -6.071 1.00 95.88 112 GLY A O 1
ATOM 869 N N . LEU A 1 113 ? -4.494 -7.618 -5.236 1.00 95.38 113 LEU A N 1
ATOM 870 C CA . LEU A 1 113 ? -5.080 -8.953 -5.110 1.00 95.38 113 LEU A CA 1
ATOM 871 C C . LEU A 1 113 ? -5.604 -9.513 -6.436 1.00 95.38 113 LEU A C 1
ATOM 873 O O . LEU A 1 113 ? -5.873 -10.710 -6.536 1.00 95.38 113 LEU A O 1
ATOM 877 N N . ALA A 1 114 ? -5.709 -8.683 -7.476 1.00 94.88 114 ALA A N 1
ATOM 878 C CA . ALA A 1 114 ? -6.020 -9.139 -8.825 1.00 94.88 114 ALA A CA 1
ATOM 879 C C . ALA A 1 114 ? -4.757 -9.180 -9.704 1.00 94.88 114 ALA A C 1
ATOM 881 O O . ALA A 1 114 ? -3.847 -8.362 -9.535 1.00 94.88 114 ALA A O 1
ATOM 882 N N . PRO A 1 115 ? -4.669 -10.117 -10.666 1.00 94.81 115 PRO A N 1
ATOM 883 C CA . PRO A 1 115 ? -3.548 -10.164 -11.592 1.00 94.81 115 PRO A CA 1
ATOM 884 C C . PRO A 1 115 ? -3.547 -8.946 -12.519 1.00 94.81 115 PRO A C 1
ATOM 886 O O . PRO A 1 115 ? -4.596 -8.453 -12.936 1.00 94.81 115 PRO A O 1
ATOM 889 N N . PHE A 1 116 ? -2.355 -8.507 -12.908 1.00 92.25 116 PHE A N 1
ATOM 890 C CA . PHE A 1 116 ? -2.172 -7.480 -13.922 1.00 92.25 116 PHE A CA 1
ATOM 891 C C . PHE A 1 116 ? -1.785 -8.127 -15.255 1.00 92.25 116 PHE A C 1
ATOM 893 O O . PHE A 1 116 ? -0.676 -8.638 -15.408 1.00 92.25 116 PHE A O 1
ATOM 900 N N . THR A 1 117 ? -2.704 -8.118 -16.223 1.00 90.38 117 THR A N 1
ATOM 901 C CA . THR A 1 117 ? -2.528 -8.767 -17.539 1.00 90.38 117 THR A CA 1
ATOM 902 C C . THR A 1 117 ? -2.495 -7.789 -18.713 1.00 90.38 117 THR A C 1
ATOM 904 O O . THR A 1 117 ? -2.214 -8.193 -19.841 1.00 90.38 117 THR A O 1
ATOM 907 N N . SER A 1 118 ? -2.771 -6.508 -18.468 1.00 83.44 118 SER A N 1
ATOM 908 C CA . SER A 1 118 ? -2.766 -5.475 -19.503 1.00 83.44 118 SER A CA 1
ATOM 909 C C . SER A 1 118 ? -1.339 -5.127 -19.943 1.00 83.44 118 SER A C 1
ATOM 911 O O . SER A 1 118 ? -0.419 -5.181 -19.128 1.00 83.44 118 SER A O 1
ATOM 913 N N . PRO A 1 119 ? -1.122 -4.703 -21.200 1.00 80.31 119 PRO A N 1
ATOM 914 C CA . PRO A 1 119 ? 0.170 -4.170 -21.612 1.00 80.31 119 PRO A CA 1
ATOM 915 C C . PRO A 1 119 ? 0.504 -2.917 -20.796 1.00 80.31 119 PRO A C 1
ATOM 917 O O . PRO A 1 119 ? -0.234 -1.931 -20.839 1.00 80.31 119 PRO A O 1
ATOM 920 N N . LEU A 1 120 ? 1.623 -2.938 -20.071 1.00 82.31 120 LEU A N 1
ATOM 921 C CA . LEU A 1 120 ? 2.160 -1.769 -19.379 1.00 82.31 120 LEU A CA 1
ATOM 922 C C . LEU A 1 120 ? 3.499 -1.392 -19.985 1.00 82.31 120 LEU A C 1
ATOM 924 O O . LEU A 1 120 ? 4.360 -2.240 -20.205 1.00 82.31 120 LEU A O 1
ATOM 928 N N . THR A 1 121 ? 3.679 -0.098 -20.219 1.00 85.69 121 THR A N 1
ATOM 929 C CA . THR A 1 121 ? 4.989 0.477 -20.513 1.00 85.69 121 THR A CA 1
ATOM 930 C C . THR A 1 121 ? 5.424 1.280 -19.299 1.00 85.69 121 THR A C 1
ATOM 932 O O . THR A 1 121 ? 4.761 2.255 -18.949 1.00 85.69 121 THR A O 1
ATOM 935 N N . ALA A 1 122 ? 6.528 0.894 -18.661 1.00 84.12 122 ALA A N 1
ATOM 936 C CA . ALA A 1 122 ? 7.174 1.761 -17.681 1.00 84.12 122 ALA A CA 1
ATOM 937 C C . ALA A 1 122 ? 8.254 2.582 -18.353 1.00 84.12 122 ALA A C 1
ATOM 939 O O . ALA A 1 122 ? 9.031 2.066 -19.155 1.00 84.12 122 ALA A O 1
ATOM 940 N N . CYS A 1 123 ? 8.317 3.851 -17.972 1.00 85.50 123 CYS A N 1
ATOM 941 C CA . CYS A 1 123 ? 9.314 4.789 -18.440 1.00 85.50 123 CYS A CA 1
ATOM 942 C C . CYS A 1 123 ? 10.049 5.393 -17.250 1.00 85.50 123 CYS A C 1
ATOM 944 O O . CYS A 1 123 ? 9.426 5.954 -16.350 1.00 85.50 123 CYS A O 1
ATOM 946 N N . VAL A 1 124 ? 11.377 5.351 -17.284 1.00 86.38 124 VAL A N 1
ATOM 947 C CA . VAL A 1 124 ? 12.215 6.171 -16.412 1.00 86.38 124 VAL A CA 1
ATOM 948 C C . VAL A 1 124 ? 12.548 7.444 -17.165 1.00 86.38 124 VAL A C 1
ATOM 950 O O . VAL A 1 124 ? 13.116 7.392 -18.258 1.00 86.38 124 VAL A O 1
ATOM 953 N N . ARG A 1 125 ? 12.180 8.589 -16.588 1.00 86.44 125 ARG A N 1
ATOM 954 C CA . ARG A 1 125 ? 12.455 9.905 -17.160 1.00 86.44 125 ARG A CA 1
ATOM 955 C C . ARG A 1 125 ? 13.535 10.611 -16.360 1.00 86.44 125 ARG A C 1
ATOM 957 O O . ARG A 1 125 ? 13.416 10.779 -15.151 1.00 86.44 125 ARG A O 1
ATOM 964 N N . VAL A 1 126 ? 14.556 11.072 -17.062 1.00 84.25 126 VAL A N 1
ATOM 965 C CA . VAL A 1 126 ? 15.598 11.939 -16.526 1.00 84.25 126 VAL A CA 1
ATOM 966 C C . VAL A 1 126 ? 15.154 13.388 -16.716 1.00 84.25 126 VAL A C 1
ATOM 968 O O . VAL A 1 126 ? 14.735 13.784 -17.800 1.00 84.25 126 VAL A O 1
ATOM 971 N N . THR A 1 127 ? 15.219 14.189 -15.656 1.00 84.62 127 THR A N 1
ATOM 972 C CA . THR A 1 127 ? 14.821 15.608 -15.686 1.00 84.62 127 THR A CA 1
ATOM 973 C C . THR A 1 127 ? 15.997 16.563 -15.902 1.00 84.62 127 THR A C 1
ATOM 975 O O . THR A 1 127 ? 15.786 17.734 -16.202 1.00 84.62 127 THR A O 1
ATOM 978 N N . SER A 1 128 ? 17.232 16.071 -15.774 1.00 83.00 128 SER A N 1
ATOM 979 C CA . SER A 1 128 ? 18.470 16.830 -15.968 1.00 83.00 128 SER A CA 1
ATOM 980 C C . SER A 1 128 ? 19.094 16.544 -17.333 1.00 83.00 128 SER A C 1
ATOM 982 O O . SER A 1 128 ? 19.181 15.394 -17.755 1.00 83.00 128 SER A O 1
ATOM 984 N N . SER A 1 129 ? 19.610 17.577 -17.998 1.00 81.62 129 SER A N 1
ATOM 985 C CA . SER A 1 129 ? 20.337 17.436 -19.266 1.00 81.62 129 SER A CA 1
ATOM 986 C C . SER A 1 129 ? 21.736 16.824 -19.114 1.00 81.62 129 SER A C 1
ATOM 988 O O . SER A 1 129 ? 22.355 16.479 -20.117 1.00 81.62 129 SER A O 1
ATOM 990 N N . HIS A 1 130 ? 22.232 16.674 -17.881 1.00 83.31 130 HIS A N 1
ATOM 991 C CA . HIS A 1 130 ? 23.560 16.127 -17.584 1.00 83.31 130 HIS A CA 1
ATOM 992 C C . HIS A 1 130 ? 23.606 14.597 -17.529 1.00 83.31 130 HIS A C 1
ATOM 994 O O . HIS A 1 130 ? 24.690 14.022 -17.498 1.00 83.31 130 HIS A O 1
ATOM 1000 N N . PHE A 1 131 ? 22.448 13.938 -17.514 1.00 81.62 131 PHE A N 1
ATOM 1001 C CA . PHE A 1 131 ? 22.347 12.487 -17.441 1.00 81.62 131 PHE A CA 1
ATOM 1002 C C . PHE A 1 131 ? 21.634 11.949 -18.677 1.00 81.62 131 PHE A C 1
ATOM 1004 O O . PHE A 1 131 ? 20.714 12.565 -19.211 1.00 81.62 131 PHE A O 1
ATOM 1011 N N . SER A 1 132 ? 22.045 10.761 -19.109 1.00 82.81 132 SER A N 1
ATOM 1012 C CA . SER A 1 132 ? 21.331 9.993 -20.125 1.00 82.81 132 SER A CA 1
ATOM 1013 C C . SER A 1 132 ? 21.000 8.623 -19.559 1.00 82.81 132 SER A C 1
ATOM 1015 O O . SER A 1 132 ? 21.779 8.071 -18.784 1.00 82.81 132 SER A O 1
ATOM 1017 N N . ILE A 1 133 ? 19.844 8.088 -19.935 1.00 85.25 133 ILE A N 1
ATOM 1018 C CA . ILE A 1 133 ? 19.417 6.750 -19.542 1.00 85.25 133 ILE A CA 1
ATOM 1019 C C . ILE A 1 133 ? 19.106 5.934 -20.789 1.00 85.25 133 ILE A C 1
ATOM 1021 O O . ILE A 1 133 ? 18.577 6.455 -21.772 1.00 85.25 133 ILE A O 1
ATOM 1025 N N . ARG A 1 134 ? 19.451 4.648 -20.755 1.00 81.69 134 ARG A N 1
ATOM 1026 C CA . ARG A 1 134 ? 19.119 3.677 -21.797 1.00 81.69 134 ARG A CA 1
ATOM 1027 C C . ARG A 1 134 ? 18.620 2.402 -21.118 1.00 81.69 134 ARG A C 1
ATOM 1029 O O . ARG A 1 134 ? 19.232 1.996 -20.132 1.00 81.69 134 ARG A O 1
ATOM 1036 N N . PRO A 1 135 ? 17.528 1.787 -21.592 1.00 78.81 135 PRO A N 1
ATOM 1037 C CA . PRO A 1 135 ? 17.076 0.523 -21.034 1.00 78.81 135 PRO A CA 1
ATOM 1038 C C . PRO A 1 135 ? 18.004 -0.611 -21.471 1.00 78.81 135 PRO A C 1
ATOM 1040 O O . PRO A 1 135 ? 18.560 -0.586 -22.568 1.00 78.81 135 PRO A O 1
ATOM 1043 N N . SER A 1 136 ? 18.149 -1.615 -20.608 1.00 76.69 136 SER A N 1
ATOM 1044 C CA . SER A 1 136 ? 18.866 -2.859 -20.908 1.00 76.69 136 SER A CA 1
ATOM 1045 C C . SER A 1 136 ? 17.999 -3.894 -21.638 1.00 76.69 136 SER A C 1
ATOM 1047 O O . SER A 1 136 ? 18.530 -4.884 -22.139 1.00 76.69 136 SER A O 1
ATOM 1049 N N . ALA A 1 137 ? 16.678 -3.686 -21.696 1.00 71.25 137 ALA A N 1
ATOM 1050 C CA . ALA A 1 137 ? 15.725 -4.610 -22.303 1.00 71.25 137 ALA A CA 1
ATOM 1051 C C . ALA A 1 137 ? 15.730 -4.535 -23.848 1.00 71.25 137 ALA A C 1
ATOM 1053 O O . ALA A 1 137 ? 15.838 -3.437 -24.401 1.00 71.25 137 ALA A O 1
ATOM 1054 N N . PRO A 1 138 ? 15.566 -5.676 -24.549 1.00 65.25 138 PRO A N 1
ATOM 1055 C CA . PRO A 1 138 ? 15.567 -5.732 -26.013 1.00 65.25 138 PRO A CA 1
ATOM 1056 C C . PRO A 1 138 ? 14.304 -5.130 -26.655 1.00 65.25 138 PRO A C 1
ATOM 1058 O O . PRO A 1 138 ? 14.396 -4.571 -27.746 1.00 65.25 138 PRO A O 1
ATOM 1061 N N . ASP A 1 139 ? 13.153 -5.171 -25.972 1.00 64.94 139 ASP A N 1
ATOM 1062 C CA . ASP A 1 139 ? 11.861 -4.661 -26.468 1.00 64.94 139 ASP A CA 1
ATOM 1063 C C . ASP A 1 139 ? 11.682 -3.160 -26.177 1.00 64.94 139 ASP A C 1
ATOM 1065 O O . ASP A 1 139 ? 10.706 -2.704 -25.571 1.00 64.94 139 ASP A O 1
ATOM 1069 N N . TRP A 1 140 ? 12.687 -2.378 -26.568 1.00 68.38 140 TRP A N 1
ATOM 1070 C CA . TRP A 1 140 ? 12.730 -0.936 -26.361 1.00 68.38 140 TRP A CA 1
ATOM 1071 C C . TRP A 1 140 ? 11.873 -0.180 -27.377 1.00 68.38 140 TRP A C 1
ATOM 1073 O O . TRP A 1 140 ? 12.010 -0.352 -28.589 1.00 68.38 140 TRP A O 1
ATOM 1083 N N . TYR A 1 141 ? 11.070 0.756 -26.871 1.00 64.12 141 TYR A N 1
ATOM 1084 C CA . TYR A 1 141 ? 10.372 1.732 -27.699 1.00 64.12 141 TYR A CA 1
ATOM 1085 C C . TYR A 1 141 ? 11.165 3.042 -27.742 1.00 64.12 141 TYR A C 1
ATOM 1087 O O . TYR A 1 141 ? 11.437 3.612 -26.676 1.00 64.12 141 TYR A O 1
ATOM 1095 N N . PRO A 1 142 ? 11.510 3.562 -28.937 1.00 58.97 142 PRO A N 1
ATOM 1096 C CA . PRO A 1 142 ? 12.174 4.847 -29.049 1.00 58.97 142 PRO A CA 1
ATOM 1097 C C . PRO A 1 142 ? 11.331 5.938 -28.402 1.00 58.97 142 PRO A C 1
ATOM 1099 O O . PRO A 1 142 ? 10.222 6.240 -28.834 1.00 58.97 142 PRO A O 1
ATOM 1102 N N . SER A 1 143 ? 11.878 6.526 -27.344 1.00 61.56 143 SER A N 1
ATOM 1103 C CA . SER A 1 143 ? 11.300 7.676 -26.660 1.00 61.56 143 SER A CA 1
ATOM 1104 C C . SER A 1 143 ? 12.322 8.813 -26.648 1.00 61.56 143 SER A C 1
ATOM 1106 O O . SER A 1 143 ? 13.464 8.628 -27.075 1.00 61.56 143 SER A O 1
ATOM 1108 N N . ALA A 1 144 ? 11.899 10.010 -26.238 1.00 64.75 144 ALA A N 1
ATOM 1109 C CA . ALA A 1 144 ? 12.740 11.205 -26.240 1.00 64.75 144 ALA A CA 1
ATOM 1110 C C . ALA A 1 144 ? 14.103 10.968 -25.555 1.00 64.75 144 ALA A C 1
ATOM 1112 O O . ALA A 1 144 ? 14.244 10.088 -24.712 1.00 64.75 144 ALA A O 1
ATOM 1113 N N . GLN A 1 145 ? 15.094 11.808 -25.869 1.00 62.75 145 GLN A N 1
ATOM 1114 C CA . GLN A 1 145 ? 16.506 11.695 -25.452 1.00 62.75 145 GLN A CA 1
ATOM 1115 C C . GLN A 1 145 ? 16.752 11.585 -23.923 1.00 62.75 145 GLN A C 1
ATOM 1117 O O . GLN A 1 145 ? 17.874 11.324 -23.498 1.00 62.75 145 GLN A O 1
ATOM 1122 N N . TYR A 1 146 ? 15.707 11.738 -23.104 1.00 70.62 146 TYR A N 1
ATOM 1123 C CA . TYR A 1 146 ? 15.727 11.717 -21.640 1.00 70.62 146 TYR A CA 1
ATOM 1124 C C . TYR A 1 146 ? 14.782 10.673 -21.027 1.00 70.62 146 TYR A C 1
ATOM 1126 O O . TYR A 1 146 ? 14.434 10.777 -19.851 1.00 70.62 146 TYR A O 1
ATOM 1134 N N . SER A 1 147 ? 14.323 9.686 -21.796 1.00 81.44 147 SER A N 1
ATOM 1135 C CA . SER A 1 147 ? 13.488 8.605 -21.271 1.00 81.44 147 SER A CA 1
ATOM 1136 C C . SER A 1 147 ? 13.918 7.227 -21.768 1.00 81.44 147 SER A C 1
ATOM 1138 O O . SER A 1 147 ? 14.264 7.031 -22.931 1.00 81.44 147 SER A O 1
ATOM 1140 N N . ALA A 1 148 ? 13.871 6.253 -20.861 1.00 84.75 148 ALA A N 1
ATOM 1141 C CA . ALA A 1 148 ? 14.037 4.837 -21.155 1.00 84.75 148 ALA A CA 1
ATOM 1142 C C . ALA A 1 148 ? 12.731 4.125 -20.817 1.00 84.75 148 ALA A C 1
ATOM 1144 O O . ALA A 1 148 ? 12.334 4.103 -19.653 1.00 84.75 148 ALA A O 1
ATOM 1145 N N . CYS A 1 149 ? 12.068 3.571 -21.831 1.00 85.19 149 CYS A N 1
ATOM 1146 C CA . CYS A 1 149 ? 10.801 2.869 -21.674 1.00 85.19 149 CYS A CA 1
ATOM 1147 C C . CYS A 1 149 ? 10.952 1.389 -22.025 1.00 85.19 149 CYS A C 1
ATOM 1149 O O . CYS A 1 149 ? 11.641 1.054 -22.989 1.00 85.19 149 CYS A O 1
ATOM 1151 N N . THR A 1 150 ? 10.286 0.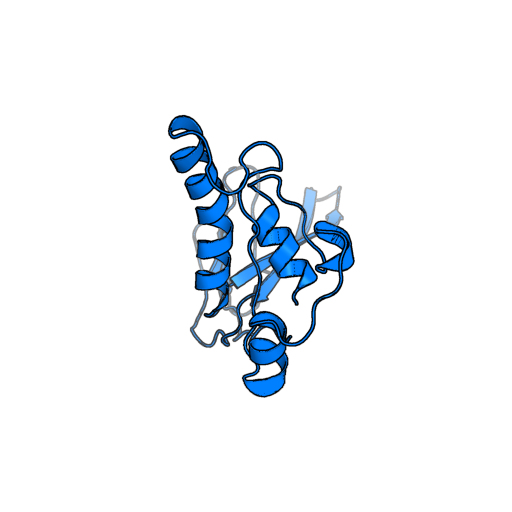521 -21.270 1.00 84.00 150 THR A N 1
ATOM 1152 C CA . THR A 1 150 ? 10.218 -0.920 -21.535 1.00 84.00 150 THR A CA 1
ATOM 1153 C C . THR A 1 150 ? 8.796 -1.422 -21.337 1.00 84.00 150 THR A C 1
ATOM 1155 O O . THR A 1 150 ? 8.081 -0.941 -20.451 1.00 84.00 150 THR A O 1
ATOM 1158 N N . ALA A 1 151 ? 8.393 -2.403 -22.144 1.00 83.94 151 ALA A N 1
ATOM 1159 C CA . ALA A 1 151 ? 7.217 -3.198 -21.826 1.00 83.94 151 ALA A CA 1
ATOM 1160 C C . ALA A 1 151 ? 7.472 -3.997 -20.541 1.00 83.94 151 ALA A C 1
ATOM 1162 O O . ALA A 1 151 ? 8.598 -4.429 -20.278 1.00 83.94 151 ALA A O 1
ATOM 1163 N N . ILE A 1 152 ? 6.421 -4.184 -19.751 1.00 81.50 152 ILE A N 1
ATOM 1164 C CA . ILE A 1 152 ? 6.435 -5.026 -18.558 1.00 81.50 152 ILE A CA 1
ATOM 1165 C C . ILE A 1 152 ? 5.515 -6.205 -18.822 1.00 81.50 152 ILE A C 1
ATOM 1167 O O . ILE A 1 152 ? 4.396 -6.037 -19.310 1.00 81.50 152 ILE A O 1
ATOM 1171 N N . ALA A 1 153 ? 6.016 -7.400 -18.519 1.00 84.38 153 ALA A N 1
ATOM 1172 C CA . ALA A 1 153 ? 5.235 -8.623 -18.599 1.00 84.38 153 ALA A CA 1
ATOM 1173 C C . ALA A 1 153 ? 4.057 -8.598 -17.610 1.00 84.38 153 ALA A C 1
ATOM 1175 O O . ALA A 1 153 ? 4.029 -7.809 -16.666 1.00 84.38 153 ALA A O 1
ATOM 1176 N N . ALA A 1 154 ? 3.0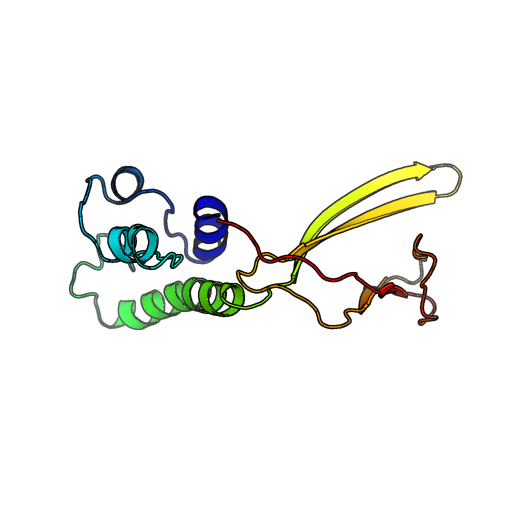93 -9.496 -17.806 1.00 89.50 154 ALA A N 1
ATOM 1177 C CA . ALA A 1 154 ? 2.023 -9.688 -16.836 1.00 89.50 154 ALA A CA 1
ATOM 1178 C C . ALA A 1 154 ? 2.603 -9.996 -15.443 1.00 89.50 154 ALA A C 1
ATOM 1180 O O . ALA A 1 154 ? 3.553 -10.772 -15.312 1.00 89.50 154 ALA A O 1
ATOM 1181 N N . LEU A 1 155 ? 2.014 -9.399 -14.409 1.00 91.88 155 LEU A N 1
ATOM 1182 C CA . LEU A 1 155 ? 2.400 -9.610 -13.018 1.00 91.88 155 LEU A CA 1
ATOM 1183 C C . LEU A 1 155 ? 1.259 -10.327 -12.295 1.00 91.88 155 LEU A C 1
ATOM 1185 O O . LEU A 1 155 ? 0.103 -9.902 -12.351 1.00 91.88 155 LEU A O 1
ATOM 1189 N N . GLY A 1 156 ? 1.587 -11.435 -11.627 1.00 93.19 156 GLY A N 1
ATOM 1190 C CA . GLY A 1 156 ? 0.621 -12.209 -10.847 1.00 93.19 156 GLY A CA 1
ATOM 1191 C C . GLY A 1 156 ? -0.008 -11.383 -9.726 1.00 93.19 156 GLY A C 1
ATOM 1192 O O . GLY A 1 156 ? 0.529 -10.350 -9.332 1.00 93.19 156 GLY A O 1
ATOM 1193 N N . ALA A 1 157 ? -1.157 -11.830 -9.224 1.00 93.12 157 ALA A N 1
ATOM 1194 C CA . ALA A 1 157 ? -1.754 -11.251 -8.025 1.00 93.12 157 ALA A CA 1
ATOM 1195 C C . ALA A 1 157 ? -0.815 -11.399 -6.821 1.00 93.12 157 ALA A C 1
ATOM 1197 O O . ALA A 1 157 ? -0.068 -12.380 -6.714 1.00 93.12 157 ALA A O 1
ATOM 1198 N N . ARG A 1 158 ? -0.895 -10.451 -5.891 1.00 92.06 158 ARG A N 1
ATOM 1199 C CA . ARG A 1 158 ? -0.270 -10.580 -4.584 1.00 92.06 158 ARG A CA 1
ATOM 1200 C C . ARG A 1 158 ? -0.978 -11.692 -3.818 1.00 92.06 158 ARG A C 1
ATOM 1202 O O . ARG A 1 158 ? -2.187 -11.649 -3.623 1.00 92.06 158 ARG A O 1
ATOM 1209 N N . GLN A 1 159 ? -0.219 -12.705 -3.422 1.00 79.62 159 GLN A N 1
ATOM 1210 C CA . GLN A 1 159 ? -0.752 -13.826 -2.654 1.00 79.62 159 GLN A CA 1
ATOM 1211 C C . GLN A 1 159 ? -0.718 -13.511 -1.156 1.00 79.62 159 GLN A C 1
ATOM 1213 O O . GLN A 1 159 ? 0.201 -12.832 -0.676 1.00 79.62 159 GLN A O 1
ATOM 1218 N N . ALA A 1 160 ? -1.756 -13.979 -0.461 1.00 62.75 160 ALA A N 1
ATOM 1219 C CA . ALA A 1 160 ? -1.910 -13.879 0.982 1.00 62.75 160 ALA A CA 1
ATOM 1220 C C . ALA A 1 160 ? -0.976 -14.836 1.730 1.00 62.75 160 ALA A C 1
ATOM 1222 O O . ALA A 1 160 ? -0.844 -15.997 1.281 1.00 62.75 160 ALA A O 1
#

Sequence (160 aa):
LYQEYAAEMTARNGYASGRAWEVVGYTTNGEADDWGWGDEGVVSFTLEVGNSRDGFWPKPDRIEPIAEQSLWPATYLLDASGPMIQVHEVHMAHVDSATTSGNLNLTLQNNGLAPFTSPLTACVRVTSSHFSIRPSAPDWYPSAQYSACTAIAALGARQA

Foldseek 3Di:
DQVVLQCQLQVPQVADDDDCCVRVNDDDDPDPCCCCCVPVVHRDDDDDWDDPVCPPPRDPVVPVSRVVSNPSSVVSLVCQQEFDKDFPDWDWDDQDPVVRDTDIDTDIAGNHQYKAADKDKDKDFDPDPVDFDEDPDPQWDDDPRGMTIDIDHIHHGDDD

InterPro domains:
  IPR000834 Peptidase M14, carboxypeptidase A [PF00246] (7-70)

Organism: NCBI:txid141414